Protein AF-A0A7R8X6J6-F1 (afdb_monomer)

Mean predicted aligned error: 19.81 Å

Radius of gyration: 32.41 Å; Cα contacts (8 Å, |Δi|>4): 12; chains: 1; bounding box: 80×56×54 Å

Solvent-accessible surface area (backbone atoms only — not comparable to full-atom values): 7698 Å² total; per-residue (Å²): 116,65,72,80,50,50,53,62,50,53,49,52,51,38,70,73,42,47,92,72,54,42,72,71,52,53,60,48,48,56,52,52,54,50,52,52,53,52,51,51,52,50,52,50,58,49,51,58,47,51,65,75,71,63,86,83,85,92,82,81,91,74,84,80,82,78,80,81,80,86,77,79,90,80,90,83,88,80,92,80,84,79,73,79,87,87,75,85,77,80,87,73,84,92,77,85,92,82,79,89,75,82,88,76,86,79,84,83,133

Secondary structure (DSSP, 8-state):
-THHHHHHHHHHHHHHHGGG--HHHHHHHHHHHHHHHHHHHHHHHHHHHHHHH--S-------------------------PPP---------------------PPP-

Foldseek 3Di:
DLVVCLVVVLVVVCVVCPVPCDPVNVVVSSVVSSVVVVVVVVVVVVVVVCVVVPPDDDDDPDDDDDDDDDDDDDDDDDDDDDDDDPDDPPPDDPDDPDDDDDPDDDDDD

Organism: NCBI:txid69355

pLDDT: mean 71.16, std 22.82, range [36.59, 98.38]

Sequence (109 aa):
MVLKIEEPFLLAVRETLQDRYTENMDAIYRKTVKFIIETLIKGYEEGEREEREGVASVSNWHPSESQNHVSSEKDQGNGSRTPCPASYRSSVPEEERSGKKELKDAPPI

Structure (mmCIF, N/CA/C/O backbone):
data_AF-A0A7R8X6J6-F1
#
_entry.id   AF-A0A7R8X6J6-F1
#
loop_
_atom_site.group_PDB
_atom_site.id
_atom_site.type_symbol
_atom_site.label_atom_id
_atom_site.label_alt_id
_atom_site.label_comp_id
_atom_site.label_asym_id
_atom_site.label_entity_id
_atom_site.label_seq_id
_ato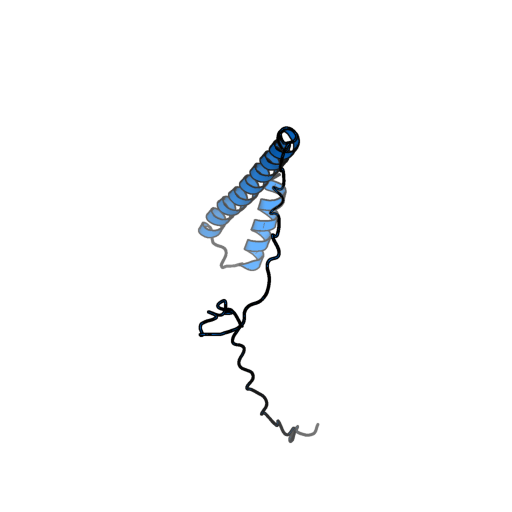m_site.pdbx_PDB_ins_code
_atom_site.Cartn_x
_atom_site.Cartn_y
_atom_site.Cartn_z
_atom_site.occupancy
_atom_site.B_iso_or_equiv
_atom_site.auth_seq_id
_atom_site.auth_comp_id
_atom_site.auth_asym_id
_atom_site.auth_atom_id
_atom_site.pdbx_PDB_model_num
ATOM 1 N N . MET A 1 1 ? -0.494 1.689 -13.660 1.00 71.31 1 MET A N 1
ATOM 2 C CA . MET A 1 1 ? -0.023 0.353 -13.228 1.00 71.31 1 MET A CA 1
ATOM 3 C C . MET A 1 1 ? -0.229 0.149 -11.732 1.00 71.31 1 MET A C 1
ATOM 5 O O . MET A 1 1 ? -0.863 -0.828 -11.369 1.00 71.31 1 MET A O 1
ATOM 9 N N . VAL A 1 2 ? 0.201 1.104 -10.899 1.00 80.38 2 VAL A N 1
ATOM 10 C CA . VAL A 1 2 ? 0.102 1.083 -9.423 1.00 80.38 2 VAL A CA 1
ATOM 11 C C . VAL A 1 2 ? -1.278 0.661 -8.886 1.00 80.38 2 VAL A C 1
ATOM 13 O O . VAL A 1 2 ? -1.353 -0.256 -8.076 1.00 80.38 2 VAL A O 1
ATOM 16 N N . LEU A 1 3 ? -2.373 1.213 -9.428 1.00 78.62 3 LEU A N 1
ATOM 17 C CA . LEU A 1 3 ? -3.747 0.884 -9.002 1.00 78.62 3 LEU A CA 1
ATOM 18 C C . LEU A 1 3 ? -4.113 -0.608 -9.124 1.00 78.62 3 LEU A C 1
ATOM 20 O O . LEU A 1 3 ? -4.916 -1.100 -8.344 1.00 78.62 3 LEU A O 1
ATOM 24 N N . LYS A 1 4 ? -3.509 -1.348 -10.069 1.00 91.62 4 LYS A N 1
ATOM 25 C CA . LYS A 1 4 ? -3.801 -2.781 -10.272 1.00 91.62 4 LYS A CA 1
ATOM 26 C C . LYS A 1 4 ? -3.251 -3.674 -9.156 1.00 91.62 4 LYS A C 1
ATOM 28 O O . LYS A 1 4 ? -3.647 -4.830 -9.077 1.00 91.62 4 LYS A O 1
ATOM 33 N N . ILE A 1 5 ? -2.319 -3.167 -8.348 1.00 94.69 5 ILE A N 1
ATOM 34 C CA . ILE A 1 5 ? -1.670 -3.912 -7.261 1.00 94.69 5 ILE A CA 1
ATOM 35 C C . ILE A 1 5 ? -2.047 -3.308 -5.908 1.00 94.69 5 ILE A C 1
ATOM 37 O O . ILE A 1 5 ? -2.305 -4.050 -4.966 1.00 94.69 5 ILE A O 1
ATOM 41 N N . GLU A 1 6 ? -2.113 -1.979 -5.812 1.00 94.88 6 GLU A N 1
ATOM 42 C CA . GLU A 1 6 ? -2.387 -1.273 -4.558 1.00 94.88 6 GLU A CA 1
ATOM 43 C C . GLU A 1 6 ? -3.710 -1.710 -3.913 1.00 94.88 6 GLU A C 1
ATOM 45 O O . GLU A 1 6 ? -3.719 -2.112 -2.752 1.00 94.88 6 GLU A O 1
ATOM 50 N N . GLU A 1 7 ? -4.817 -1.686 -4.656 1.00 95.25 7 GLU A N 1
ATOM 51 C CA . GLU A 1 7 ? -6.131 -2.051 -4.116 1.00 95.25 7 GLU A CA 1
ATOM 52 C C . GLU A 1 7 ? -6.233 -3.513 -3.656 1.00 95.25 7 GLU A C 1
ATOM 54 O O . GLU A 1 7 ? -6.609 -3.726 -2.500 1.00 95.25 7 GLU A O 1
ATOM 59 N N . PRO A 1 8 ? -5.884 -4.530 -4.473 1.00 97.00 8 PRO A N 1
ATOM 60 C CA . PRO A 1 8 ? -5.961 -5.917 -4.022 1.00 97.00 8 PRO A CA 1
ATOM 61 C C . PRO A 1 8 ? -4.998 -6.211 -2.866 1.00 97.00 8 PRO A C 1
ATOM 63 O O . PRO A 1 8 ? -5.335 -6.999 -1.984 1.00 97.00 8 PRO A O 1
ATOM 66 N N . PHE A 1 9 ? -3.836 -5.550 -2.814 1.00 97.00 9 PHE A N 1
ATOM 67 C CA . PHE A 1 9 ? -2.923 -5.665 -1.678 1.00 97.00 9 PHE A CA 1
ATOM 68 C C . PHE A 1 9 ? -3.549 -5.110 -0.392 1.00 97.00 9 PHE A C 1
ATOM 70 O O . PHE A 1 9 ? -3.571 -5.793 0.631 1.00 97.00 9 PHE A O 1
ATOM 77 N N . LEU A 1 10 ? -4.094 -3.890 -0.433 1.00 97.88 10 LEU A N 1
ATOM 78 C CA . LEU A 1 10 ? -4.721 -3.271 0.738 1.00 97.88 10 LEU A CA 1
ATOM 79 C C . LEU A 1 10 ? -5.967 -4.033 1.193 1.00 97.88 10 LEU A C 1
ATOM 81 O O . LEU A 1 10 ? -6.195 -4.144 2.398 1.00 97.88 10 LEU A O 1
ATOM 85 N N . LEU A 1 11 ? -6.739 -4.586 0.253 1.00 97.94 11 LEU A N 1
ATOM 86 C CA . LEU A 1 11 ? -7.871 -5.454 0.564 1.00 97.94 11 LEU A CA 1
ATOM 87 C C . LEU A 1 11 ? -7.408 -6.707 1.316 1.00 97.94 11 LEU A C 1
ATOM 89 O O . LEU A 1 11 ? -7.910 -6.970 2.405 1.00 97.94 11 LEU A O 1
ATOM 93 N N . ALA A 1 12 ? -6.399 -7.415 0.801 1.00 98.25 12 ALA A N 1
ATOM 94 C CA . ALA A 1 12 ? -5.867 -8.615 1.445 1.00 98.25 12 ALA A CA 1
ATOM 95 C C . ALA A 1 12 ? -5.321 -8.328 2.856 1.00 98.25 12 ALA A C 1
ATOM 97 O O . ALA A 1 12 ? -5.566 -9.090 3.794 1.00 98.25 12 ALA A O 1
ATOM 98 N N . VAL A 1 13 ? -4.615 -7.207 3.041 1.00 97.88 13 VAL A N 1
ATOM 99 C CA . VAL A 1 13 ? -4.109 -6.793 4.361 1.00 97.88 13 VAL A CA 1
ATOM 100 C C . VAL A 1 13 ? -5.261 -6.479 5.315 1.00 97.88 13 VAL A C 1
ATOM 102 O O . VAL A 1 13 ? -5.226 -6.903 6.472 1.00 97.88 13 VAL A O 1
ATOM 105 N N . ARG A 1 14 ? -6.299 -5.781 4.841 1.00 98.25 14 ARG A N 1
ATOM 106 C CA . ARG A 1 14 ? -7.490 -5.471 5.639 1.00 98.25 14 ARG A CA 1
ATOM 107 C C . ARG A 1 14 ? -8.235 -6.737 6.055 1.00 98.25 14 ARG A C 1
ATOM 109 O O . ARG A 1 14 ? -8.590 -6.859 7.221 1.00 98.25 14 ARG A O 1
ATOM 116 N N . GLU A 1 15 ? -8.430 -7.686 5.144 1.00 98.38 15 GLU A N 1
ATOM 117 C CA . GLU A 1 15 ? -9.076 -8.973 5.443 1.00 98.38 15 GLU A CA 1
ATOM 118 C C . GLU A 1 15 ? -8.261 -9.822 6.429 1.00 98.38 15 GLU A C 1
ATOM 120 O O . GLU A 1 15 ? -8.830 -10.498 7.284 1.00 98.38 15 GLU A O 1
ATOM 125 N N . THR A 1 16 ? -6.930 -9.748 6.350 1.00 98.38 16 THR A N 1
ATOM 126 C CA . THR A 1 16 ? -6.017 -10.495 7.230 1.00 98.38 16 THR A CA 1
ATOM 127 C C . THR A 1 16 ? -5.963 -9.912 8.640 1.00 98.38 16 THR A C 1
ATOM 129 O O . THR A 1 16 ? -5.898 -10.649 9.624 1.00 98.38 16 THR A O 1
ATOM 132 N N . LEU A 1 17 ? -5.935 -8.582 8.751 1.00 98.00 17 LEU A N 1
ATOM 133 C CA . LEU A 1 17 ? -5.786 -7.892 10.031 1.00 98.00 17 LEU A CA 1
ATOM 134 C C . LEU A 1 17 ? -7.124 -7.588 10.706 1.00 98.00 17 LEU A C 1
ATOM 136 O O . LEU A 1 17 ? -7.131 -7.421 11.923 1.00 98.00 17 LEU A O 1
ATOM 140 N N . GLN A 1 18 ? -8.221 -7.557 9.948 1.00 97.12 18 GLN A N 1
ATOM 141 C CA . GLN A 1 18 ? -9.582 -7.331 10.433 1.00 97.12 18 GLN A CA 1
ATOM 142 C C . GLN A 1 18 ? -9.670 -6.077 11.318 1.00 97.12 18 GLN A C 1
ATOM 144 O O . GLN A 1 18 ? -9.347 -4.978 10.872 1.00 97.12 18 GLN A O 1
ATOM 149 N N . ASP A 1 19 ? -10.071 -6.235 12.576 1.00 97.19 19 ASP A N 1
ATOM 150 C CA . ASP A 1 19 ? -10.194 -5.183 13.587 1.00 97.19 19 ASP A CA 1
ATOM 151 C C . ASP A 1 19 ? -8.855 -4.534 13.969 1.00 97.19 19 ASP A C 1
ATOM 153 O O . ASP A 1 19 ? -8.822 -3.403 14.456 1.00 97.19 19 ASP A O 1
ATOM 157 N N . ARG A 1 20 ? -7.732 -5.207 13.697 1.00 98.19 20 ARG A N 1
ATOM 158 C CA . ARG A 1 20 ? -6.387 -4.648 13.889 1.00 98.19 20 ARG A CA 1
ATOM 159 C C . ARG A 1 20 ? -5.961 -3.723 12.752 1.00 98.19 20 ARG A C 1
ATOM 161 O O . ARG A 1 20 ? -4.926 -3.067 12.871 1.00 98.19 20 ARG A O 1
ATOM 168 N N . TYR A 1 21 ? -6.728 -3.652 11.662 1.00 98.31 21 TYR A N 1
ATOM 169 C CA . TYR A 1 21 ? -6.480 -2.714 10.574 1.00 98.31 21 TYR A CA 1
ATOM 170 C C . TYR A 1 21 ? -6.994 -1.317 10.942 1.00 98.31 21 TYR A C 1
ATOM 172 O O . TYR A 1 21 ? -8.192 -1.046 10.920 1.00 98.31 21 TYR A O 1
ATOM 180 N N . THR A 1 22 ? -6.074 -0.414 11.281 1.00 98.38 22 THR A N 1
ATOM 181 C CA . THR A 1 22 ? -6.395 0.958 11.712 1.00 98.38 22 THR A CA 1
ATOM 182 C C . THR A 1 22 ? -6.196 1.981 10.591 1.00 98.38 22 THR A C 1
ATOM 184 O O . THR A 1 22 ? -5.461 1.736 9.636 1.00 98.38 22 THR A O 1
ATOM 187 N N . GLU A 1 23 ? -6.780 3.176 10.723 1.00 98.06 23 GLU A N 1
ATOM 188 C CA . GLU A 1 23 ? -6.576 4.278 9.764 1.00 98.06 23 GLU A CA 1
ATOM 189 C C . GLU A 1 23 ? -5.101 4.679 9.626 1.00 98.06 23 GLU A C 1
ATOM 191 O O . GLU A 1 23 ? -4.615 4.935 8.526 1.00 98.06 23 GLU A O 1
ATOM 196 N N . ASN A 1 24 ? -4.357 4.679 10.737 1.00 98.12 24 ASN A N 1
ATOM 197 C CA . ASN A 1 24 ? -2.922 4.948 10.704 1.00 98.12 24 ASN A CA 1
ATOM 198 C C . ASN A 1 24 ? -2.175 3.886 9.880 1.00 98.12 24 ASN A C 1
ATOM 200 O O . ASN A 1 24 ? -1.273 4.214 9.110 1.00 98.12 24 ASN A O 1
ATOM 204 N N . MET A 1 25 ? -2.574 2.616 9.998 1.00 98.06 25 MET A N 1
ATOM 205 C CA . MET A 1 25 ? -2.027 1.545 9.168 1.00 98.06 25 MET A CA 1
ATOM 206 C C . MET A 1 25 ? -2.394 1.716 7.691 1.00 98.06 25 MET A C 1
ATOM 208 O O . MET A 1 25 ? -1.506 1.587 6.856 1.00 98.06 25 MET A O 1
ATOM 212 N N . ASP A 1 26 ? -3.644 2.049 7.353 1.00 97.62 26 ASP A N 1
ATOM 213 C CA . ASP A 1 26 ? -4.063 2.327 5.966 1.00 97.62 26 ASP A CA 1
ATOM 214 C C . ASP A 1 26 ? -3.205 3.439 5.338 1.00 97.62 26 ASP A C 1
ATOM 216 O O . ASP A 1 26 ? -2.645 3.262 4.250 1.00 97.62 26 ASP A O 1
ATOM 220 N N . ALA A 1 27 ? -2.982 4.531 6.077 1.00 98.00 27 ALA A N 1
ATOM 221 C CA . ALA A 1 27 ? -2.132 5.634 5.639 1.00 98.00 27 ALA A CA 1
ATOM 222 C C . ALA A 1 27 ? -0.664 5.219 5.417 1.00 98.00 27 ALA A C 1
ATOM 224 O O . ALA A 1 27 ? -0.028 5.696 4.472 1.00 98.00 27 ALA A O 1
ATOM 225 N N . ILE A 1 28 ? -0.113 4.344 6.267 1.00 98.38 28 ILE A N 1
ATOM 226 C CA . ILE A 1 28 ? 1.250 3.814 6.113 1.00 98.38 28 ILE A CA 1
ATOM 227 C C . ILE A 1 28 ? 1.312 2.860 4.915 1.00 98.38 28 ILE A C 1
ATOM 229 O O . ILE A 1 28 ? 2.142 3.055 4.028 1.00 98.38 28 ILE A O 1
ATOM 233 N N . TYR A 1 29 ? 0.414 1.876 4.837 1.00 98.00 29 TYR A N 1
ATOM 234 C CA . TYR A 1 29 ? 0.440 0.849 3.797 1.00 98.00 29 TYR A CA 1
ATOM 235 C C . TYR A 1 29 ? 0.266 1.428 2.396 1.00 98.00 29 TYR A C 1
ATOM 237 O O . TYR A 1 29 ? 1.001 1.016 1.500 1.00 98.00 29 TYR A O 1
ATOM 245 N N . ARG A 1 30 ? -0.612 2.423 2.208 1.00 97.25 30 ARG A N 1
ATOM 246 C CA . ARG A 1 30 ? -0.746 3.145 0.927 1.00 97.25 30 ARG A CA 1
ATOM 247 C C . ARG A 1 30 ? 0.564 3.783 0.481 1.00 97.25 30 ARG A C 1
ATOM 249 O O . ARG A 1 30 ? 0.967 3.646 -0.671 1.00 97.25 30 ARG A O 1
ATOM 256 N N . LYS A 1 31 ? 1.261 4.461 1.397 1.00 97.50 31 LYS A N 1
ATOM 257 C CA . LYS A 1 31 ? 2.549 5.102 1.090 1.00 97.50 31 LYS A CA 1
ATOM 258 C C . LYS A 1 31 ? 3.613 4.061 0.763 1.00 97.50 31 LYS A C 1
ATOM 260 O O . LYS A 1 31 ? 4.323 4.204 -0.228 1.00 97.50 31 LY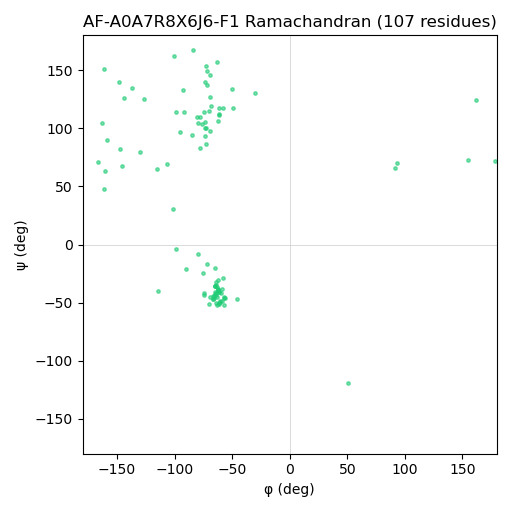S A O 1
ATOM 265 N N . THR A 1 32 ? 3.706 3.011 1.573 1.00 98.12 32 THR A N 1
ATOM 266 C CA . THR A 1 32 ? 4.731 1.977 1.424 1.00 98.12 32 THR A CA 1
ATOM 267 C C . THR A 1 32 ? 4.552 1.172 0.140 1.00 98.12 32 THR A C 1
ATOM 269 O O . THR A 1 32 ? 5.522 0.994 -0.592 1.00 98.12 32 THR A O 1
ATOM 272 N N . VAL A 1 33 ? 3.334 0.718 -0.178 1.00 97.25 33 VAL A N 1
ATOM 273 C CA . VAL A 1 33 ? 3.094 -0.078 -1.393 1.00 97.25 33 VAL A CA 1
ATOM 274 C C . VAL A 1 33 ? 3.355 0.740 -2.656 1.00 97.25 33 VAL A C 1
ATOM 276 O O . VAL A 1 33 ? 4.004 0.253 -3.581 1.00 97.25 33 VAL A O 1
ATOM 279 N N . LYS A 1 34 ? 2.938 2.011 -2.662 1.00 96.31 34 LYS A N 1
ATOM 280 C CA . LYS A 1 34 ? 3.219 2.936 -3.759 1.00 96.31 34 LYS A CA 1
ATOM 281 C C . LYS A 1 34 ? 4.722 3.128 -3.951 1.00 96.31 34 LYS A C 1
ATOM 283 O O . LYS A 1 34 ? 5.209 2.953 -5.063 1.00 96.31 34 LYS A O 1
ATOM 288 N N . PHE A 1 35 ? 5.451 3.395 -2.866 1.00 97.50 35 PHE A N 1
ATOM 289 C CA . PHE A 1 35 ? 6.906 3.547 -2.896 1.00 97.50 35 PHE A CA 1
ATOM 290 C C . PHE A 1 35 ? 7.613 2.310 -3.470 1.00 97.50 35 PHE A C 1
ATOM 292 O O . PHE A 1 35 ? 8.486 2.445 -4.329 1.00 97.50 35 PHE A O 1
ATOM 299 N N . ILE A 1 36 ? 7.221 1.105 -3.040 1.00 97.44 36 ILE A N 1
ATOM 300 C CA . ILE A 1 36 ? 7.811 -0.147 -3.534 1.00 97.44 36 ILE A CA 1
ATOM 301 C C . ILE A 1 36 ? 7.575 -0.294 -5.041 1.00 97.44 36 ILE A C 1
ATOM 303 O O . ILE A 1 36 ? 8.525 -0.521 -5.785 1.00 97.44 36 ILE A O 1
ATOM 307 N N . ILE A 1 37 ? 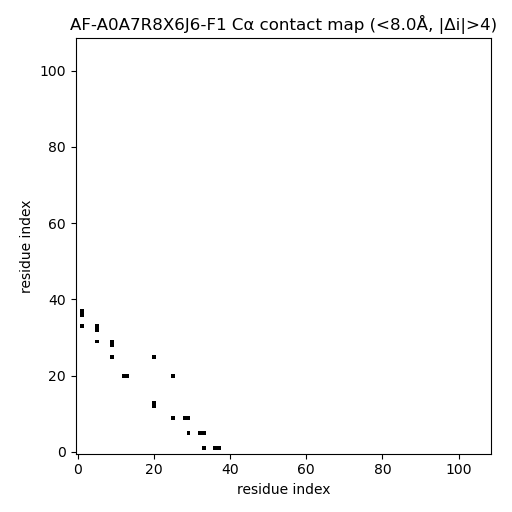6.332 -0.134 -5.507 1.00 96.75 37 ILE A N 1
ATOM 308 C CA . ILE A 1 37 ? 5.996 -0.316 -6.927 1.00 96.75 37 ILE A CA 1
ATOM 309 C C . ILE A 1 37 ? 6.702 0.727 -7.798 1.00 96.75 37 ILE A C 1
ATOM 311 O O . ILE A 1 37 ? 7.250 0.375 -8.840 1.00 96.75 37 ILE A O 1
ATOM 315 N N . GLU A 1 38 ? 6.718 1.994 -7.381 1.00 95.81 38 GLU A N 1
ATOM 316 C CA . GLU A 1 38 ? 7.407 3.064 -8.115 1.00 95.81 38 GLU A CA 1
ATOM 317 C C . GLU A 1 38 ? 8.912 2.801 -8.219 1.00 95.81 38 GLU A C 1
ATOM 319 O O . GLU A 1 38 ? 9.489 2.968 -9.292 1.00 95.81 38 GLU A O 1
ATOM 324 N N . THR A 1 39 ? 9.534 2.321 -7.139 1.00 96.88 39 THR A N 1
ATOM 325 C CA . THR A 1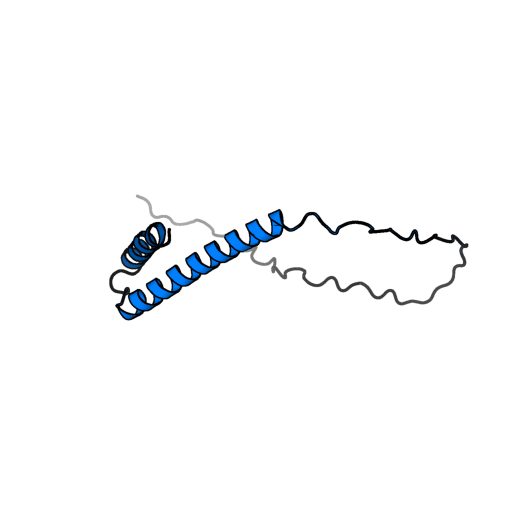 39 ? 10.959 1.960 -7.134 1.00 96.88 39 THR A CA 1
ATOM 326 C C . THR A 1 39 ? 11.247 0.804 -8.092 1.00 96.88 39 THR A C 1
ATOM 328 O O . THR A 1 39 ? 12.233 0.851 -8.824 1.00 96.88 39 THR A O 1
ATOM 331 N N . LEU A 1 40 ? 10.380 -0.214 -8.127 1.00 96.00 40 LEU A N 1
ATOM 332 C CA . LEU A 1 40 ? 10.537 -1.361 -9.025 1.00 96.00 40 LEU A CA 1
ATOM 333 C C . LEU A 1 40 ? 10.371 -0.976 -10.498 1.00 96.00 40 LEU A C 1
ATOM 335 O O . LEU A 1 40 ? 11.171 -1.403 -11.323 1.00 96.00 40 LEU A O 1
ATOM 339 N N . ILE A 1 41 ? 9.364 -0.160 -10.826 1.00 94.69 41 ILE A N 1
ATOM 340 C CA . ILE A 1 41 ? 9.156 0.332 -12.197 1.00 94.69 41 ILE A CA 1
ATOM 341 C C . ILE A 1 41 ? 10.371 1.139 -12.643 1.00 94.69 41 ILE A C 1
ATOM 343 O O . ILE A 1 41 ? 10.936 0.862 -13.696 1.00 94.69 41 ILE A O 1
ATOM 347 N N . LYS A 1 42 ? 10.809 2.087 -11.810 1.00 95.00 42 LYS A N 1
ATOM 348 C CA . LYS A 1 42 ? 11.961 2.931 -12.113 1.00 95.00 42 LYS A CA 1
ATOM 349 C C . LYS A 1 42 ? 13.226 2.100 -12.340 1.00 95.00 42 LYS A C 1
ATOM 351 O O . LYS A 1 42 ? 13.890 2.284 -13.351 1.00 95.00 42 LYS A O 1
ATOM 356 N N . GLY A 1 43 ? 13.523 1.162 -11.441 1.00 95.75 43 GLY A N 1
ATOM 357 C CA . GLY A 1 43 ? 14.693 0.294 -11.581 1.00 95.75 43 GLY A CA 1
ATOM 358 C C . GLY A 1 43 ? 14.635 -0.596 -12.827 1.00 95.75 43 GLY A C 1
ATOM 359 O O . GLY A 1 43 ? 15.656 -0.802 -13.474 1.00 95.75 43 GLY A O 1
ATOM 360 N N . TYR A 1 44 ? 13.449 -1.085 -13.202 1.00 94.88 44 TYR A N 1
ATOM 361 C CA . TYR A 1 44 ? 13.263 -1.861 -14.430 1.00 94.88 44 TYR A CA 1
ATOM 362 C C . TYR A 1 44 ? 13.499 -1.009 -15.688 1.00 94.88 44 TYR A C 1
ATOM 364 O O . TYR A 1 44 ? 14.238 -1.415 -16.581 1.00 94.88 44 TYR A O 1
ATOM 372 N N . GLU A 1 45 ? 12.922 0.193 -15.744 1.00 94.44 45 GLU A N 1
ATOM 373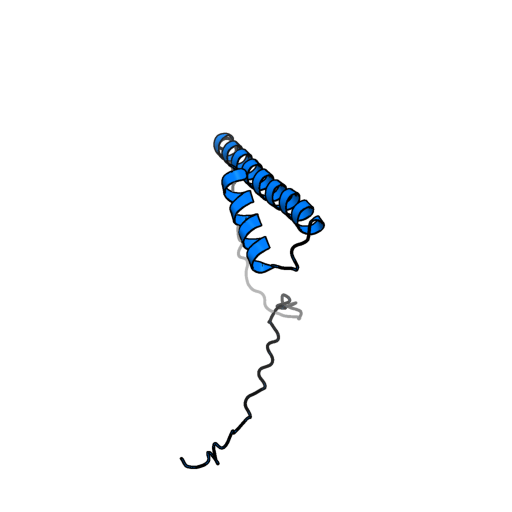 C CA . GLU A 1 45 ? 13.094 1.125 -16.868 1.00 94.44 45 GLU A CA 1
ATOM 374 C C . GLU A 1 45 ? 14.544 1.619 -17.016 1.00 94.44 45 GLU A C 1
ATOM 376 O O . GLU A 1 45 ? 15.019 1.828 -18.135 1.00 94.44 45 GLU A O 1
ATOM 381 N N . GLU A 1 46 ? 15.251 1.819 -15.902 1.00 94.44 46 GLU A N 1
ATOM 382 C CA . GLU A 1 46 ? 16.672 2.185 -15.889 1.00 94.44 46 GLU A CA 1
ATOM 383 C C . GLU A 1 46 ? 17.551 1.020 -16.363 1.00 94.44 46 GLU A C 1
ATOM 385 O O . GLU A 1 46 ? 18.389 1.218 -17.242 1.00 94.44 46 GLU A O 1
ATOM 390 N N . GLY A 1 47 ? 17.297 -0.203 -15.887 1.00 91.00 47 GLY A N 1
ATOM 391 C CA . GLY A 1 47 ? 18.015 -1.399 -16.339 1.00 91.00 47 GLY A CA 1
ATOM 392 C C . GLY A 1 47 ? 17.829 -1.694 -17.833 1.00 91.00 47 GLY A C 1
ATOM 393 O O . GLY A 1 47 ? 18.802 -1.981 -18.530 1.00 91.00 47 GLY A O 1
ATOM 394 N N . GLU A 1 48 ? 16.610 -1.537 -18.369 1.00 87.56 48 GLU A N 1
ATOM 395 C CA . GLU A 1 48 ? 16.370 -1.660 -19.819 1.00 87.56 48 GLU A CA 1
ATOM 396 C C . GLU A 1 48 ? 17.140 -0.610 -20.639 1.00 87.56 48 GLU A C 1
ATOM 398 O O . GLU A 1 48 ? 17.487 -0.851 -21.801 1.00 87.56 48 GLU A O 1
ATOM 403 N N . ARG A 1 49 ? 17.389 0.575 -20.069 1.00 81.12 49 ARG A N 1
ATOM 404 C CA . ARG A 1 49 ? 18.159 1.637 -20.729 1.00 81.12 49 ARG A CA 1
ATOM 405 C C . ARG A 1 49 ? 19.650 1.313 -20.743 1.00 81.12 49 ARG A C 1
ATOM 407 O O . ARG A 1 49 ? 20.280 1.454 -21.788 1.00 81.12 49 ARG A O 1
ATOM 414 N N . GLU A 1 50 ? 20.187 0.826 -19.627 1.00 78.62 50 GLU A N 1
ATOM 415 C CA . GLU A 1 50 ? 21.592 0.420 -19.512 1.00 78.62 50 GLU A CA 1
ATOM 416 C C . GLU A 1 50 ? 21.944 -0.739 -20.463 1.00 78.62 50 GLU A C 1
ATOM 418 O O . GLU A 1 50 ? 22.992 -0.700 -21.108 1.00 78.62 50 GLU A O 1
ATOM 423 N N . GLU A 1 51 ? 21.056 -1.725 -20.652 1.00 69.94 51 GLU A N 1
ATOM 424 C CA . GLU A 1 51 ? 21.268 -2.805 -21.635 1.00 69.94 51 GLU A CA 1
ATOM 425 C C . GLU A 1 51 ? 21.301 -2.301 -23.087 1.00 69.94 51 GLU A C 1
ATOM 427 O O . GLU A 1 51 ? 22.074 -2.806 -23.906 1.00 69.94 51 GLU A O 1
ATOM 432 N N . ARG A 1 52 ? 20.489 -1.290 -23.426 1.00 67.75 52 ARG A N 1
ATOM 433 C CA . ARG A 1 52 ? 20.463 -0.705 -24.780 1.00 67.75 52 ARG A CA 1
ATOM 434 C C . ARG A 1 52 ? 21.658 0.205 -25.060 1.00 67.75 52 ARG A C 1
ATOM 436 O O . ARG A 1 52 ? 22.018 0.377 -26.223 1.00 67.75 52 ARG A O 1
ATOM 443 N N . GLU A 1 53 ? 22.276 0.763 -24.024 1.00 64.50 53 GLU A N 1
ATOM 444 C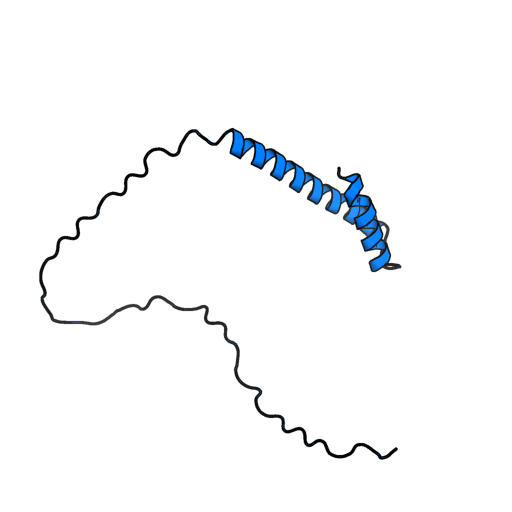 CA . GLU A 1 53 ? 23.426 1.671 -24.129 1.00 64.50 53 GLU A CA 1
ATOM 445 C C . GLU A 1 53 ? 24.780 0.954 -23.873 1.00 64.50 53 GLU A C 1
ATOM 447 O O . GLU A 1 53 ? 25.845 1.540 -24.071 1.00 64.50 53 GLU A O 1
ATOM 452 N N . GLY A 1 54 ? 24.758 -0.339 -23.517 1.00 58.88 54 GLY A N 1
ATOM 453 C CA . GLY A 1 54 ? 25.897 -1.122 -23.016 1.00 58.88 54 GLY A CA 1
ATOM 454 C C . GLY A 1 54 ? 26.617 -2.081 -23.981 1.00 58.88 54 GLY A C 1
ATOM 455 O O . GLY A 1 54 ? 27.184 -3.069 -23.519 1.00 58.88 54 GLY A O 1
ATOM 456 N N . VAL A 1 55 ? 26.674 -1.816 -25.294 1.00 56.75 55 VAL A N 1
ATOM 457 C CA . VAL A 1 55 ? 27.603 -2.520 -26.220 1.00 56.75 55 VAL A CA 1
ATOM 458 C C . VAL A 1 55 ? 28.629 -1.541 -26.794 1.00 56.75 55 VAL A C 1
ATOM 460 O O . VAL A 1 55 ? 28.648 -1.267 -27.989 1.00 56.75 55 VAL A O 1
ATOM 463 N N . ALA A 1 56 ? 29.491 -0.978 -25.942 1.00 57.06 56 ALA A N 1
ATOM 464 C CA . ALA A 1 56 ? 30.658 -0.212 -26.394 1.00 57.06 56 ALA A CA 1
ATOM 465 C C . ALA A 1 56 ? 31.749 -0.050 -25.314 1.00 57.06 56 ALA A C 1
ATOM 467 O O . ALA A 1 56 ? 32.208 1.063 -25.097 1.00 57.06 56 ALA A O 1
ATOM 468 N N . SER A 1 57 ? 32.172 -1.111 -24.611 1.00 55.34 57 SER A N 1
ATOM 469 C CA . SER A 1 57 ? 33.534 -1.208 -24.022 1.00 55.34 57 SER A CA 1
ATOM 470 C C . SER A 1 57 ? 33.735 -2.508 -23.239 1.00 55.34 57 SER A C 1
ATOM 472 O O . SER A 1 57 ? 33.864 -2.508 -22.020 1.00 55.34 57 SER A O 1
ATOM 474 N N . VAL A 1 58 ? 33.831 -3.636 -23.940 1.00 60.66 58 VAL A N 1
ATOM 475 C CA . VAL A 1 58 ? 34.664 -4.747 -23.455 1.00 60.66 58 VAL A CA 1
ATOM 476 C C . VAL A 1 58 ? 35.553 -5.177 -24.614 1.00 60.66 58 VAL A C 1
ATOM 478 O O . VAL A 1 58 ? 35.275 -6.141 -25.317 1.00 60.66 58 VAL A O 1
ATOM 481 N N . SER A 1 59 ? 36.628 -4.428 -24.846 1.00 59.22 59 SER A N 1
ATOM 482 C CA . SER A 1 59 ? 37.761 -4.923 -25.623 1.00 59.22 59 SER A CA 1
ATOM 483 C C . SER A 1 59 ? 39.042 -4.756 -24.815 1.00 59.22 59 SER A C 1
ATOM 485 O O . SER A 1 59 ? 39.384 -3.648 -24.408 1.00 59.22 59 SER A O 1
ATOM 487 N N . ASN A 1 60 ? 39.730 -5.891 -24.669 1.00 60.78 60 ASN A N 1
ATOM 488 C CA . ASN A 1 60 ? 41.079 -6.125 -24.151 1.00 60.78 60 ASN A CA 1
ATOM 489 C C . ASN A 1 60 ? 41.224 -6.424 -22.655 1.00 60.78 60 ASN A C 1
ATOM 491 O O . ASN A 1 60 ? 41.936 -5.741 -21.924 1.00 60.78 60 ASN A O 1
ATOM 495 N N . TRP A 1 61 ? 40.681 -7.572 -22.245 1.00 56.78 61 TRP A N 1
ATOM 496 C CA . TRP A 1 61 ? 41.376 -8.405 -21.264 1.00 56.78 61 TRP A CA 1
ATOM 497 C C . TRP A 1 61 ? 42.458 -9.214 -21.981 1.00 56.78 61 TRP A C 1
ATOM 499 O O . TRP A 1 61 ? 42.154 -10.118 -22.756 1.00 56.78 61 TRP A O 1
ATOM 509 N N . HIS A 1 62 ? 43.719 -8.867 -21.735 1.00 57.22 62 HIS A N 1
ATOM 510 C CA . HIS A 1 62 ? 44.861 -9.690 -22.117 1.00 57.22 62 HIS A CA 1
ATOM 511 C C . HIS A 1 62 ? 45.301 -10.468 -20.872 1.00 57.22 62 HIS A C 1
ATOM 513 O O . HIS A 1 62 ? 45.745 -9.841 -19.908 1.00 57.22 62 HIS A O 1
ATOM 519 N N . PRO A 1 63 ? 45.189 -11.805 -20.830 1.00 48.44 63 PRO A N 1
ATOM 520 C CA . PRO A 1 63 ? 45.816 -12.573 -19.768 1.00 48.44 63 PRO A CA 1
ATOM 521 C C . PRO A 1 63 ? 47.330 -12.480 -19.981 1.00 48.44 63 PRO A C 1
ATOM 523 O O . PRO A 1 63 ? 47.834 -12.854 -21.040 1.00 48.44 63 PRO A O 1
ATOM 526 N N . SER A 1 64 ? 48.071 -11.928 -19.024 1.00 55.41 64 SER A N 1
ATOM 527 C CA . SER A 1 64 ? 49.523 -12.088 -19.009 1.00 55.41 64 SER A CA 1
ATOM 528 C C . SER A 1 64 ? 49.830 -13.516 -18.561 1.00 55.41 64 SER A C 1
ATOM 530 O O . SER A 1 64 ? 49.535 -13.879 -17.421 1.00 55.41 64 SER A O 1
ATOM 532 N N . GLU A 1 65 ? 50.395 -14.323 -19.457 1.00 47.44 65 GLU A N 1
ATOM 533 C CA . GLU A 1 65 ? 50.956 -15.633 -19.132 1.00 47.44 65 GLU A CA 1
ATOM 534 C C . GLU A 1 65 ? 52.104 -15.468 -18.128 1.00 47.44 65 GLU A C 1
ATOM 536 O O . GLU A 1 65 ? 53.170 -14.939 -18.445 1.00 47.44 65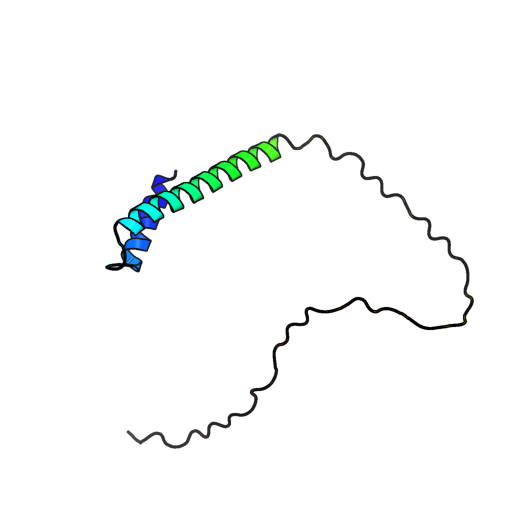 GLU A O 1
ATOM 541 N N . SER A 1 66 ? 51.898 -15.937 -16.899 1.00 51.72 66 SER A N 1
ATOM 542 C CA . SER A 1 66 ? 52.979 -16.137 -15.940 1.00 51.72 66 SER A CA 1
ATOM 543 C C . SER A 1 66 ? 53.765 -17.374 -16.373 1.00 51.72 66 SER A C 1
ATOM 545 O O . SER A 1 66 ? 53.296 -18.502 -16.224 1.00 51.72 66 SER A O 1
ATOM 547 N N . GLN A 1 67 ? 54.960 -17.181 -16.928 1.00 45.94 67 GLN A N 1
ATOM 548 C CA . GLN A 1 67 ? 55.887 -18.277 -17.193 1.00 45.94 67 GLN A CA 1
ATOM 549 C C . GLN A 1 67 ? 56.274 -18.959 -15.872 1.00 45.94 67 GLN A C 1
ATOM 551 O O . GLN A 1 67 ? 56.971 -18.383 -15.037 1.00 45.94 67 GLN A O 1
ATOM 556 N N . ASN A 1 68 ? 55.844 -20.208 -15.694 1.00 45.38 68 ASN A N 1
ATOM 557 C CA . ASN A 1 68 ? 56.356 -21.081 -14.645 1.00 45.38 68 ASN A CA 1
ATOM 558 C C . ASN A 1 68 ? 57.777 -21.522 -15.024 1.00 45.38 68 ASN A C 1
ATOM 560 O O . ASN A 1 68 ? 57.963 -22.426 -15.838 1.00 45.38 68 ASN A O 1
ATOM 564 N N . HIS A 1 69 ? 58.786 -20.883 -14.434 1.00 43.28 69 HIS A N 1
ATOM 565 C CA . HIS A 1 69 ? 60.162 -21.366 -14.483 1.00 43.28 69 HIS A CA 1
ATOM 566 C C . HIS A 1 69 ? 60.311 -22.540 -13.507 1.00 43.28 69 HIS A C 1
ATOM 568 O O . HIS A 1 69 ? 60.360 -22.355 -12.291 1.00 43.28 69 HIS A O 1
ATOM 574 N N . VAL A 1 70 ? 60.357 -23.760 -14.045 1.00 43.03 70 VAL A N 1
ATOM 575 C CA . VAL A 1 70 ? 60.700 -24.960 -13.277 1.00 43.03 70 VAL A CA 1
ATOM 576 C C . VAL A 1 70 ? 62.184 -24.884 -12.901 1.00 43.03 70 VAL A C 1
ATOM 578 O O . VAL A 1 70 ? 63.048 -24.664 -13.750 1.00 43.03 70 VAL A O 1
ATOM 581 N N . SER A 1 71 ? 62.510 -25.024 -11.620 1.00 38.94 71 SER A N 1
ATOM 582 C CA . SER A 1 71 ? 63.880 -25.271 -11.170 1.00 38.94 71 SER A CA 1
ATOM 583 C C . SER A 1 71 ? 63.873 -26.116 -9.907 1.00 38.94 71 SER A C 1
ATOM 585 O O . SER A 1 71 ? 63.003 -25.983 -9.051 1.00 38.94 71 SER A O 1
ATOM 587 N N . SER A 1 72 ? 64.829 -27.035 -9.900 1.00 42.19 72 SER A N 1
ATOM 588 C CA . SER A 1 72 ? 64.857 -28.313 -9.206 1.00 42.19 72 SER A CA 1
ATOM 589 C C . SER A 1 72 ? 64.825 -28.277 -7.680 1.00 42.19 72 SER A C 1
ATOM 591 O O . SER A 1 72 ? 65.269 -27.332 -7.032 1.00 42.19 72 SER A O 1
ATOM 593 N N . GLU A 1 73 ? 64.366 -29.412 -7.149 1.00 46.66 73 GLU A N 1
ATOM 594 C CA . GLU A 1 73 ? 64.504 -29.915 -5.783 1.00 46.66 73 GLU A CA 1
ATOM 595 C C . GLU A 1 73 ? 65.793 -29.479 -5.074 1.00 46.66 73 GLU A C 1
ATOM 597 O O . GLU A 1 73 ? 66.889 -29.749 -5.569 1.00 46.66 73 GLU A O 1
ATOM 602 N N . LYS A 1 74 ? 65.653 -28.956 -3.847 1.00 38.69 74 LYS A N 1
ATOM 603 C CA . LYS A 1 74 ? 66.441 -29.414 -2.694 1.00 38.69 74 LYS A CA 1
ATOM 604 C C . LYS A 1 74 ? 65.604 -29.387 -1.419 1.00 38.69 74 LYS A C 1
ATOM 606 O O . LYS A 1 74 ? 65.009 -28.383 -1.045 1.00 38.69 74 LYS A O 1
ATOM 611 N N . ASP A 1 75 ? 65.603 -30.552 -0.800 1.00 43.28 75 ASP A N 1
ATOM 612 C CA . ASP A 1 75 ? 65.009 -30.937 0.466 1.00 43.28 75 ASP A CA 1
ATOM 613 C C . ASP A 1 75 ? 65.790 -30.334 1.650 1.00 43.28 75 ASP A C 1
ATOM 615 O O . ASP A 1 75 ? 67.024 -30.352 1.626 1.00 43.28 75 ASP A O 1
ATOM 619 N N . GLN A 1 76 ? 65.074 -29.813 2.656 1.00 36.59 76 GLN A N 1
ATOM 620 C CA . GLN A 1 76 ? 65.343 -29.878 4.110 1.00 36.59 76 GLN A CA 1
ATOM 621 C C . GLN A 1 76 ? 64.553 -28.790 4.859 1.00 36.59 76 GLN A C 1
ATOM 623 O O . GLN A 1 76 ? 64.602 -27.606 4.535 1.00 36.59 76 GLN A O 1
ATOM 628 N N . GLY A 1 77 ? 63.762 -29.229 5.839 1.00 37.12 77 GLY A N 1
ATOM 629 C CA . GLY A 1 77 ? 62.645 -28.468 6.386 1.00 37.12 77 GLY A CA 1
ATOM 630 C C . GLY A 1 77 ? 62.942 -27.436 7.470 1.00 37.12 77 GLY A C 1
ATOM 631 O O . GLY A 1 77 ? 63.986 -27.430 8.108 1.00 37.12 77 GLY A O 1
ATOM 632 N N . ASN A 1 78 ? 61.926 -26.614 7.730 1.00 38.69 78 ASN A N 1
ATOM 633 C CA . ASN A 1 78 ? 61.453 -26.262 9.067 1.00 38.69 78 ASN A CA 1
ATOM 634 C C . ASN A 1 78 ? 60.026 -25.689 8.950 1.00 38.69 78 ASN A C 1
ATOM 636 O O . ASN A 1 78 ? 59.639 -25.173 7.903 1.00 38.69 78 ASN A O 1
ATOM 640 N N . GLY A 1 79 ? 59.216 -25.864 9.991 1.00 42.16 79 GLY A N 1
ATOM 641 C CA . GLY A 1 79 ? 57.763 -25.730 9.950 1.00 42.16 79 GLY A CA 1
ATOM 642 C C . GLY A 1 79 ? 57.193 -24.312 9.836 1.00 42.16 79 GLY A C 1
ATOM 643 O O . GLY A 1 79 ? 57.778 -23.331 10.280 1.00 42.16 79 GLY A O 1
ATOM 644 N N . SER A 1 80 ? 55.988 -24.256 9.261 1.00 46.38 80 SER A N 1
ATOM 645 C CA . SER A 1 80 ? 54.817 -23.435 9.637 1.00 46.38 80 SER A CA 1
ATOM 646 C C . SER A 1 80 ? 53.933 -23.220 8.403 1.00 46.38 80 SER A C 1
ATOM 648 O O . SER A 1 80 ? 53.865 -22.150 7.812 1.00 46.38 80 SER A O 1
ATOM 650 N N . ARG A 1 81 ? 53.226 -24.278 7.983 1.00 42.81 81 ARG A N 1
ATOM 651 C CA . ARG A 1 81 ? 52.065 -24.107 7.104 1.00 42.81 81 ARG A CA 1
ATOM 652 C C . ARG A 1 81 ? 50.953 -23.529 7.967 1.00 42.81 81 ARG A C 1
ATOM 654 O O . ARG A 1 81 ? 50.341 -24.264 8.736 1.00 42.81 81 ARG A O 1
ATOM 661 N N . THR A 1 82 ? 50.728 -22.225 7.883 1.00 54.88 82 THR A N 1
ATOM 662 C CA . THR A 1 82 ? 49.477 -21.626 8.343 1.00 54.88 82 THR A CA 1
ATOM 663 C C . THR A 1 82 ? 48.337 -22.229 7.517 1.00 54.88 82 THR A C 1
ATOM 665 O O . THR A 1 82 ? 48.335 -22.099 6.291 1.00 54.88 82 THR A O 1
ATOM 668 N N . PRO A 1 83 ? 47.380 -22.941 8.134 1.00 53.09 83 PRO A N 1
ATOM 669 C CA . PRO A 1 83 ? 46.193 -23.391 7.428 1.00 53.09 83 PRO A CA 1
ATOM 670 C C . PRO A 1 83 ? 45.279 -22.189 7.187 1.00 53.09 83 PRO A C 1
ATOM 672 O O . PRO A 1 83 ? 45.105 -21.348 8.071 1.00 53.09 83 PRO A O 1
ATOM 675 N N . CYS A 1 84 ? 44.662 -22.123 6.008 1.00 44.09 84 CYS A N 1
ATOM 676 C CA . CYS A 1 84 ? 43.514 -21.256 5.768 1.00 44.09 84 CYS A CA 1
ATOM 677 C C . CYS A 1 84 ? 42.474 -21.470 6.886 1.00 44.09 84 CYS A C 1
ATOM 679 O O . CYS A 1 84 ? 42.172 -22.628 7.197 1.00 44.09 84 CYS A O 1
ATOM 681 N N . PRO A 1 85 ? 41.899 -20.417 7.493 1.00 49.56 85 PRO A N 1
ATOM 682 C CA . PRO A 1 85 ? 40.832 -20.599 8.463 1.00 49.56 85 PRO A CA 1
ATOM 683 C C . PRO A 1 85 ? 39.571 -21.090 7.742 1.00 49.56 85 PRO A C 1
ATOM 685 O O . PRO A 1 85 ? 38.798 -20.316 7.183 1.00 49.56 85 PRO A O 1
ATOM 688 N N . ALA A 1 86 ? 39.355 -22.402 7.768 1.00 54.50 86 ALA A N 1
ATOM 689 C CA . ALA A 1 86 ? 38.049 -22.994 7.535 1.00 54.50 86 ALA A CA 1
ATOM 690 C C . ALA A 1 86 ? 37.190 -22.736 8.781 1.00 54.50 86 ALA A C 1
ATOM 692 O O . ALA A 1 86 ? 37.245 -23.494 9.746 1.00 54.50 86 ALA A O 1
ATOM 693 N N . SER A 1 87 ? 36.415 -21.650 8.789 1.00 49.28 87 SER A N 1
ATOM 694 C CA . SER A 1 87 ? 35.401 -21.441 9.825 1.00 49.28 87 SER A CA 1
ATOM 695 C C . SER A 1 87 ? 34.187 -20.683 9.295 1.00 49.28 87 SER A C 1
ATOM 697 O O . SER A 1 87 ? 34.036 -19.481 9.482 1.00 49.28 87 SER A O 1
ATOM 699 N N . TYR A 1 88 ? 33.290 -21.430 8.657 1.00 52.28 88 TYR A N 1
ATOM 700 C CA . TYR A 1 88 ? 31.899 -21.434 9.105 1.00 52.28 88 TYR A CA 1
ATOM 701 C C . TYR A 1 88 ? 31.324 -22.836 8.890 1.00 52.28 88 TYR A C 1
ATOM 703 O O . TYR A 1 88 ? 30.491 -23.088 8.022 1.00 52.28 88 TYR A O 1
ATOM 711 N N . ARG A 1 89 ? 31.836 -23.802 9.661 1.00 50.94 89 ARG A N 1
ATOM 712 C CA . ARG A 1 89 ? 31.134 -25.072 9.838 1.00 50.94 89 ARG A CA 1
ATOM 713 C C . ARG A 1 89 ? 30.015 -24.798 10.834 1.00 50.94 89 ARG A C 1
ATOM 715 O O . ARG A 1 89 ? 30.287 -24.524 11.996 1.00 50.94 89 ARG A O 1
ATOM 722 N N . SER A 1 90 ? 28.782 -24.812 10.339 1.00 51.75 90 SER A N 1
ATOM 723 C CA . SER A 1 90 ? 27.563 -24.735 11.140 1.00 51.75 90 SER A CA 1
ATOM 724 C C . SER A 1 90 ? 27.632 -25.745 12.289 1.00 51.75 90 SER A C 1
ATOM 726 O O . SER A 1 90 ? 27.747 -26.952 12.065 1.00 51.75 90 SER A O 1
ATOM 728 N N . SER A 1 91 ? 27.609 -25.240 13.519 1.00 47.66 91 SER A N 1
ATOM 729 C CA . SER A 1 91 ? 27.445 -26.028 14.734 1.00 47.66 91 SER A CA 1
ATOM 730 C C . SER A 1 91 ? 25.993 -26.497 14.805 1.00 47.66 91 SER A C 1
ATOM 732 O O . SER A 1 91 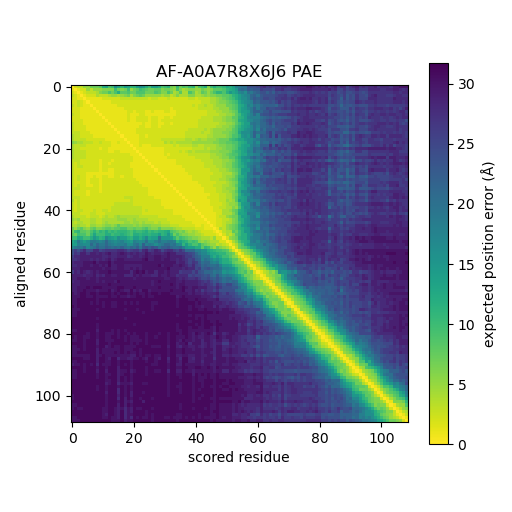? 25.154 -25.826 15.399 1.00 47.66 91 SER A O 1
ATOM 734 N N . VAL A 1 92 ? 25.679 -27.627 14.176 1.00 54.91 92 VAL A N 1
ATOM 735 C CA . VAL A 1 92 ? 24.471 -28.391 14.509 1.00 54.91 92 VAL A CA 1
ATOM 736 C C . VAL A 1 92 ? 24.887 -29.416 15.566 1.00 54.91 92 VAL A C 1
ATOM 738 O O . VAL A 1 92 ? 25.709 -30.278 15.251 1.00 54.91 92 VAL A O 1
ATOM 741 N N . PRO A 1 93 ? 24.403 -29.333 16.817 1.00 43.09 93 PRO A N 1
ATOM 742 C CA . PRO A 1 93 ? 24.642 -30.382 17.800 1.00 43.09 93 PRO A CA 1
ATOM 743 C C . PRO A 1 93 ? 23.849 -31.641 17.419 1.00 43.09 93 PRO A C 1
ATOM 745 O O . PRO A 1 93 ? 22.619 -31.631 17.413 1.00 43.09 93 PRO A O 1
ATOM 748 N N . GLU A 1 94 ? 24.556 -32.724 17.092 1.00 52.31 94 GLU A N 1
ATOM 749 C CA . GLU A 1 94 ? 24.008 -34.083 17.059 1.00 52.31 94 GLU A CA 1
ATOM 750 C C . GLU A 1 94 ? 23.898 -34.615 18.492 1.00 52.31 94 GLU A C 1
ATOM 752 O O . GLU A 1 94 ? 24.772 -35.339 18.957 1.00 52.31 94 GLU A O 1
ATOM 757 N N . GLU A 1 95 ? 22.830 -34.270 19.207 1.00 47.19 95 GLU A N 1
ATOM 758 C CA . GLU A 1 95 ? 22.454 -35.003 20.418 1.00 47.19 95 GLU A CA 1
ATOM 759 C C . GLU A 1 95 ? 20.979 -34.767 20.745 1.00 47.19 95 GLU A C 1
ATOM 761 O O . GLU A 1 95 ? 20.642 -33.819 21.430 1.00 47.19 95 GLU A O 1
ATOM 766 N N . GLU A 1 96 ? 20.103 -35.619 20.208 1.00 43.81 96 GLU A N 1
ATOM 767 C CA . GLU A 1 96 ? 18.839 -36.044 20.838 1.00 43.81 96 GLU A CA 1
ATOM 768 C C . GLU A 1 96 ? 18.391 -37.345 20.151 1.00 43.81 96 GLU A C 1
ATOM 770 O O . GLU A 1 96 ? 17.368 -37.456 19.475 1.00 43.81 96 GLU A O 1
ATOM 775 N N . ARG A 1 97 ? 19.226 -38.379 20.302 1.00 49.06 97 ARG A N 1
ATOM 776 C CA . ARG A 1 97 ? 18.845 -39.772 20.055 1.00 49.06 97 ARG A CA 1
ATOM 777 C C . ARG A 1 97 ? 18.714 -40.491 21.394 1.00 49.06 97 ARG A C 1
ATOM 779 O O . ARG A 1 97 ? 19.520 -41.358 21.703 1.00 49.06 97 ARG A O 1
ATOM 786 N N . SER A 1 98 ? 17.695 -40.159 22.186 1.00 46.03 98 SER A N 1
ATOM 787 C CA . SER A 1 98 ? 17.212 -41.049 23.250 1.00 46.03 98 SER A CA 1
ATOM 788 C C . SER A 1 98 ? 15.821 -40.640 23.733 1.00 46.03 98 SER A C 1
ATOM 790 O O . SER A 1 98 ? 15.654 -39.677 24.466 1.00 46.03 98 SER A O 1
ATOM 792 N N . GLY A 1 99 ? 14.810 -41.403 23.328 1.00 40.53 99 GLY A N 1
ATOM 793 C CA . GLY A 1 99 ? 13.437 -41.235 23.789 1.00 40.53 99 GLY A CA 1
ATOM 794 C C . GLY A 1 99 ? 12.601 -42.444 23.400 1.00 40.53 99 GLY A C 1
ATOM 795 O O . GLY A 1 99 ? 11.784 -42.382 22.483 1.00 40.53 99 GLY A O 1
ATOM 796 N N . LYS A 1 100 ? 12.851 -43.583 24.055 1.00 53.03 100 LYS A N 1
ATOM 797 C CA . LYS A 1 100 ? 11.974 -44.758 23.985 1.00 53.03 100 LYS A CA 1
ATOM 798 C C . LYS A 1 100 ? 10.613 -44.357 24.557 1.00 53.03 100 LYS A C 1
ATOM 800 O O . LYS A 1 100 ? 10.480 -44.216 25.765 1.00 53.03 100 LYS A O 1
ATOM 805 N N . LYS A 1 101 ? 9.609 -44.181 23.703 1.00 53.69 101 LYS A N 1
ATOM 806 C CA . LYS A 1 101 ? 8.207 -44.109 24.121 1.00 53.69 101 LYS A CA 1
ATOM 807 C C . LYS A 1 101 ? 7.606 -45.500 23.966 1.00 53.69 101 LYS A C 1
ATOM 809 O O . LYS A 1 101 ? 7.267 -45.916 22.861 1.00 53.69 101 LYS A O 1
ATOM 814 N N . GLU A 1 102 ? 7.573 -46.242 25.074 1.00 50.12 102 GLU A N 1
ATOM 815 C CA . GLU A 1 102 ? 6.691 -47.399 25.208 1.00 50.12 102 GLU A CA 1
ATOM 816 C C . GLU A 1 102 ? 5.254 -46.913 25.008 1.00 50.12 102 GLU A C 1
ATOM 818 O O . GLU A 1 102 ? 4.757 -46.070 25.748 1.00 50.12 102 GLU A O 1
ATOM 823 N N . L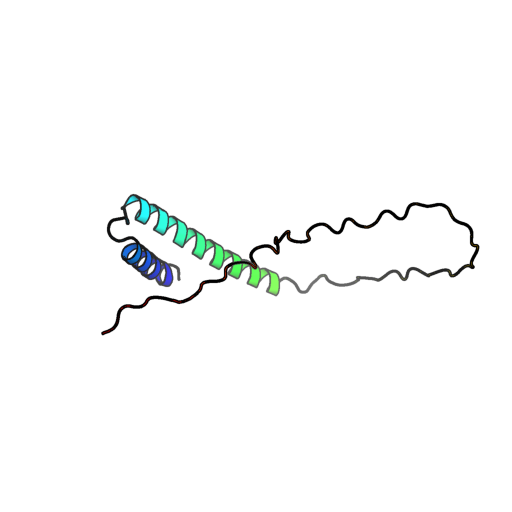EU A 1 103 ? 4.611 -47.425 23.962 1.00 59.16 103 LEU A N 1
ATOM 824 C CA . LEU A 1 103 ? 3.188 -47.265 23.723 1.00 59.16 103 LEU A CA 1
ATOM 825 C C . LEU A 1 103 ? 2.476 -48.362 24.514 1.00 59.16 103 LEU A C 1
ATOM 827 O O . LEU A 1 103 ? 2.368 -49.495 24.043 1.00 59.16 103 LEU A O 1
ATOM 831 N N . LYS A 1 104 ? 2.050 -48.043 25.734 1.00 56.62 104 LYS A N 1
ATOM 832 C CA . LYS A 1 104 ? 1.156 -48.883 26.530 1.00 56.62 104 LYS A CA 1
ATOM 833 C C . LYS A 1 104 ? 0.111 -47.972 27.165 1.00 56.62 104 LYS A C 1
ATOM 835 O O . LYS A 1 104 ? 0.456 -46.905 27.656 1.00 56.62 104 LYS A O 1
ATOM 840 N N . ASP A 1 105 ? -1.136 -48.420 27.081 1.00 59.56 105 ASP A N 1
ATOM 841 C CA . ASP A 1 105 ? -2.345 -47.866 27.703 1.00 59.56 105 ASP A CA 1
ATOM 842 C C . ASP A 1 105 ? -3.148 -46.868 26.850 1.00 59.56 105 ASP A C 1
ATOM 844 O O . ASP A 1 105 ? -3.270 -45.682 27.148 1.00 59.56 105 ASP A O 1
ATOM 848 N N . ALA A 1 106 ? -3.782 -47.395 25.796 1.00 61.88 106 ALA A N 1
ATOM 849 C CA . ALA A 1 106 ? -5.034 -46.839 25.285 1.00 61.88 106 ALA A CA 1
ATOM 850 C C . ALA A 1 106 ? -6.216 -47.577 25.957 1.00 61.88 106 ALA A C 1
ATOM 852 O O . ALA A 1 106 ? -6.179 -48.810 26.021 1.00 61.88 106 ALA A O 1
ATOM 853 N N . PRO A 1 107 ? -7.249 -46.877 26.463 1.00 61.44 107 PRO A N 1
ATOM 854 C CA . PRO A 1 107 ? -8.427 -47.524 27.039 1.00 61.44 107 PRO A CA 1
ATOM 855 C C . PRO A 1 107 ? -9.265 -48.219 25.947 1.00 61.44 107 PRO A C 1
ATOM 857 O O . PRO A 1 107 ? -9.314 -47.723 24.818 1.00 61.44 107 PRO A O 1
ATOM 860 N N . PRO A 1 108 ? -9.916 -49.358 26.250 1.00 64.81 108 PRO A N 1
ATOM 861 C CA . PRO A 1 108 ? -10.742 -50.062 25.278 1.00 64.81 108 PRO A CA 1
ATOM 862 C C . PRO A 1 108 ? -12.044 -49.295 24.999 1.00 64.81 108 PRO A C 1
ATOM 864 O O . PRO A 1 108 ? -12.562 -48.600 25.875 1.00 64.81 108 PRO A O 1
ATOM 867 N N . ILE A 1 109 ? -12.530 -49.443 23.763 1.00 57.22 109 ILE A N 1
ATOM 868 C CA . ILE A 1 109 ? -13.833 -48.964 23.269 1.00 57.22 109 ILE A CA 1
ATOM 869 C C . ILE A 1 109 ? -14.961 -49.748 23.943 1.00 57.22 109 ILE A C 1
ATOM 871 O O . ILE A 1 109 ? -14.813 -50.989 24.044 1.00 57.22 109 ILE A O 1
#